Protein AF-A0A8J8DQZ5-F1 (afdb_monomer)

Sequence (161 aa):
MNIKAVLDVRGLKPPEPVVRIVEALKDLKEGEEIEAISDRPFKDILSKLEEAGYRYELKDAGGAYILKIWNEGNAREISGPSDVECAGEIEINGDTNVGMLIDRYPKALEVLIEYGFTPLKDETLRKTLARTITLREAKELSNLSDKKFEKLLEKLKKLKK

Secondary structure (DSSP, 8-state):
-EEEEEEE-TTPPTTHHHHHHHHHHHT--TTEEEEEEESS--HHHHHHHHHTT-EEEEEE-SS-EEEEEE--S-------GGGG---S----STTSBHHHHHHH-TTHHHHHHHTT-GGGGSHHHHHTHHHH-BHHHHHHHTT--HHHHHHHHHHHHHTT-

pLDDT: mean 83.26, std 12.15, range [41.25, 94.5]

Nearest PDB structures (foldseek):
  8k1r-assembly1_B  TM=8.531E-01  e=3.896E-03  Spirochaeta thermophila DSM 6578
  7vkk-assembly2_B  TM=6.393E-01  e=1.403E-01  Drosophila melanogaster
  7wmc-assembly1_A  TM=6.385E-01  e=4.163E-01  Homo sapiens
  5j3s-assembly1_A  TM=5.321E-01  e=9.566E-01  Homo sapiens
  3v97-assembly2_B  TM=3.443E-01  e=3.663E-01  Escherichia coli K-12

Solvent-accessible surface area (backbone atoms only — not comparable to full-atom values): 9191 Å² total; per-residue (Å²): 124,45,82,75,48,76,45,82,34,54,89,54,60,87,60,52,44,55,45,57,50,55,58,58,53,67,75,54,46,65,49,29,28,38,38,38,36,23,69,56,77,67,74,60,53,52,64,54,34,52,76,27,41,34,45,73,50,81,45,82,67,91,76,36,26,39,39,37,39,33,24,83,71,64,50,49,80,78,75,59,62,81,75,62,69,78,66,62,88,72,74,71,50,53,80,32,43,42,26,62,47,32,75,72,35,65,71,44,47,59,56,42,39,77,73,61,47,53,68,59,76,40,68,66,42,35,72,48,57,28,60,75,36,26,46,45,57,51,31,62,78,58,69,52,53,66,76,58,48,53,54,47,44,54,53,54,55,57,67,78,109

Structure (mmCIF, N/CA/C/O backbone):
data_AF-A0A8J8DQZ5-F1
#
_entry.id   AF-A0A8J8DQZ5-F1
#
loop_
_atom_site.group_PDB
_atom_site.id
_atom_site.type_symbol
_atom_site.label_atom_id
_atom_site.label_alt_id
_atom_site.label_comp_id
_atom_site.label_asym_id
_atom_site.label_entity_id
_atom_site.label_seq_id
_atom_site.pdbx_PDB_ins_code
_atom_site.Cartn_x
_atom_site.Cartn_y
_atom_site.Cartn_z
_atom_site.occupancy
_atom_site.B_iso_or_equiv
_atom_site.auth_seq_id
_atom_site.auth_comp_id
_atom_site.auth_asym_id
_atom_site.auth_atom_id
_atom_site.pdbx_PDB_model_num
ATOM 1 N N . MET A 1 1 ? -19.879 0.708 21.932 1.00 60.38 1 MET A N 1
ATOM 2 C CA . MET A 1 1 ? -19.419 1.632 20.879 1.00 60.38 1 MET A CA 1
ATOM 3 C C . MET A 1 1 ? -20.580 1.995 19.976 1.00 60.38 1 MET A C 1
ATOM 5 O O . MET A 1 1 ? -21.519 1.210 19.883 1.00 60.38 1 MET A O 1
ATOM 9 N N . ASN A 1 2 ? -20.536 3.185 19.376 1.00 82.06 2 ASN A N 1
ATOM 10 C CA . ASN A 1 2 ? -21.546 3.671 18.435 1.00 82.06 2 ASN A CA 1
ATOM 11 C C . ASN A 1 2 ? -20.916 3.832 17.043 1.00 82.06 2 ASN A C 1
ATOM 13 O O . ASN A 1 2 ? -19.950 4.586 16.906 1.00 82.06 2 ASN A O 1
ATOM 17 N N . ILE A 1 3 ? -21.451 3.143 16.029 1.00 86.25 3 ILE A N 1
ATOM 18 C CA . ILE A 1 3 ? -20.967 3.271 14.647 1.00 86.25 3 ILE A CA 1
ATOM 19 C C . ILE A 1 3 ? -21.372 4.645 14.126 1.00 86.25 3 ILE A C 1
ATOM 21 O O . ILE A 1 3 ? -22.556 4.940 13.961 1.00 86.25 3 ILE A O 1
ATOM 25 N N . LYS A 1 4 ? -20.379 5.487 13.858 1.00 89.44 4 LYS A N 1
ATOM 26 C CA . LYS A 1 4 ? -20.569 6.834 13.326 1.00 89.44 4 LYS A CA 1
ATOM 27 C C . LYS A 1 4 ? -20.744 6.830 11.815 1.00 89.44 4 LYS A C 1
ATOM 29 O O . LYS A 1 4 ? -21.594 7.547 11.294 1.00 89.44 4 LYS A O 1
ATOM 34 N N . ALA A 1 5 ? -19.911 6.065 11.113 1.00 88.69 5 ALA A N 1
ATOM 35 C CA . ALA A 1 5 ? -19.878 6.055 9.658 1.00 88.69 5 ALA A CA 1
ATOM 36 C C . ALA A 1 5 ? -19.395 4.713 9.105 1.00 88.69 5 ALA A C 1
ATOM 38 O O . ALA A 1 5 ? -18.511 4.072 9.673 1.00 88.69 5 ALA A O 1
ATOM 39 N N . VAL A 1 6 ? -19.947 4.340 7.950 1.00 91.69 6 VAL A N 1
ATOM 40 C CA . VAL A 1 6 ? -19.473 3.224 7.127 1.00 91.69 6 VAL A CA 1
ATOM 41 C C . VAL A 1 6 ? -18.980 3.800 5.802 1.00 91.69 6 VAL A C 1
ATOM 43 O O . VAL A 1 6 ? -19.735 4.457 5.085 1.00 91.69 6 VAL A O 1
ATOM 46 N N . LEU A 1 7 ? -17.704 3.589 5.495 1.00 90.06 7 LEU A N 1
ATOM 47 C CA . LEU A 1 7 ? -17.017 4.083 4.311 1.00 90.06 7 LEU A CA 1
ATOM 48 C C . LEU A 1 7 ? -16.790 2.936 3.330 1.00 90.06 7 LEU A C 1
ATOM 50 O O . LEU A 1 7 ? -15.984 2.041 3.576 1.00 90.06 7 LEU A O 1
ATOM 54 N N . ASP A 1 8 ? -17.461 2.985 2.185 1.00 90.31 8 ASP A N 1
ATOM 55 C CA . ASP A 1 8 ? -17.141 2.102 1.068 1.00 90.31 8 ASP A CA 1
ATOM 56 C C . ASP A 1 8 ? -16.052 2.751 0.209 1.00 90.31 8 ASP A C 1
ATOM 58 O O . ASP A 1 8 ? -16.280 3.777 -0.433 1.00 90.31 8 ASP A O 1
ATOM 62 N N . VAL A 1 9 ? -14.851 2.175 0.238 1.00 85.94 9 VAL A N 1
ATOM 63 C CA . VAL A 1 9 ? -13.686 2.646 -0.523 1.00 85.94 9 VAL A CA 1
ATOM 64 C C . VAL A 1 9 ? -13.245 1.637 -1.584 1.00 85.94 9 VAL A C 1
ATOM 66 O O . VAL A 1 9 ? -12.144 1.741 -2.128 1.00 85.94 9 VAL A O 1
ATOM 69 N N . ARG A 1 10 ? -14.101 0.657 -1.900 1.00 85.31 10 ARG A N 1
ATOM 70 C CA . ARG A 1 10 ? -13.824 -0.351 -2.926 1.00 85.31 10 ARG A CA 1
ATOM 71 C C . ARG A 1 10 ? -13.678 0.293 -4.300 1.00 85.31 10 ARG A C 1
ATOM 73 O O . ARG A 1 10 ? -14.466 1.153 -4.687 1.00 85.31 10 ARG A O 1
ATOM 80 N N . GLY A 1 11 ? -12.681 -0.155 -5.060 1.00 78.62 11 GLY A N 1
ATOM 81 C CA . GLY A 1 11 ? -12.447 0.307 -6.432 1.00 78.62 11 GLY A CA 1
ATOM 82 C C . GLY A 1 11 ? -11.856 1.717 -6.543 1.00 78.62 11 GLY A C 1
ATOM 83 O O . GLY A 1 11 ? -11.527 2.146 -7.652 1.00 78.62 11 GLY A O 1
ATOM 84 N N . LEU A 1 12 ? -11.666 2.420 -5.423 1.00 76.62 12 LEU A N 1
ATOM 85 C CA . LEU A 1 12 ? -10.947 3.687 -5.395 1.00 76.62 12 LEU A CA 1
ATOM 86 C C . LEU A 1 12 ? -9.441 3.435 -5.525 1.00 76.62 12 LEU A C 1
ATOM 88 O O . LEU A 1 12 ? -8.882 2.493 -4.956 1.00 76.62 12 LEU A O 1
ATOM 92 N N . LYS A 1 13 ? -8.761 4.293 -6.287 1.00 69.38 13 LYS A N 1
ATOM 93 C CA . LYS A 1 13 ? -7.304 4.225 -6.431 1.00 69.38 13 LYS A CA 1
ATOM 94 C C . LYS A 1 13 ? -6.637 5.017 -5.303 1.00 69.38 13 LYS A C 1
ATOM 96 O O . LYS A 1 13 ? -7.136 6.081 -4.944 1.00 69.38 13 LYS A O 1
ATOM 101 N N . PRO A 1 14 ? -5.501 4.551 -4.757 1.00 67.38 14 PRO A N 1
ATOM 102 C CA . PRO A 1 14 ? -4.703 5.363 -3.844 1.00 67.38 14 PRO A CA 1
ATOM 103 C C . PRO A 1 14 ? -4.400 6.751 -4.443 1.00 67.38 14 PRO A C 1
ATOM 105 O O . PRO A 1 14 ? -4.137 6.821 -5.647 1.00 67.38 14 PRO A O 1
ATOM 108 N N . PRO A 1 15 ? -4.425 7.837 -3.643 1.00 70.38 15 PRO A N 1
ATOM 109 C CA . PRO A 1 15 ? -4.603 7.879 -2.184 1.00 70.38 15 PRO A CA 1
ATOM 110 C C . PRO A 1 15 ? -6.065 8.001 -1.700 1.00 70.38 15 PRO A C 1
ATOM 112 O O . PRO A 1 15 ? -6.292 8.068 -0.492 1.00 70.38 15 PRO A O 1
ATOM 115 N N . GLU A 1 16 ? -7.067 8.011 -2.590 1.00 74.69 16 GLU A N 1
ATOM 116 C CA . GLU A 1 16 ? -8.469 8.301 -2.226 1.00 74.69 16 GLU A CA 1
ATOM 117 C C . GLU A 1 16 ? -9.043 7.471 -1.062 1.00 74.69 16 GLU A C 1
ATOM 119 O O . GLU A 1 16 ? -9.638 8.086 -0.170 1.00 74.69 16 GLU A O 1
ATOM 124 N N . PRO A 1 17 ? -8.875 6.128 -1.001 1.00 81.31 17 PRO A N 1
ATOM 125 C CA . PRO A 1 17 ? -9.376 5.327 0.116 1.00 81.31 17 PRO A CA 1
ATOM 126 C C . PRO A 1 17 ? -8.920 5.867 1.465 1.00 81.31 17 PRO A C 1
ATOM 128 O O . PRO A 1 17 ? -9.688 5.943 2.419 1.00 81.31 17 PRO A O 1
ATOM 131 N N . VAL A 1 18 ? -7.654 6.267 1.531 1.00 80.00 18 VAL A N 1
ATOM 132 C CA . VAL A 1 18 ? -7.050 6.687 2.779 1.00 80.00 18 VAL A CA 1
ATOM 133 C C . VAL A 1 18 ? -7.475 8.097 3.150 1.00 80.00 18 VAL A C 1
ATOM 135 O O . VAL A 1 18 ? -7.817 8.336 4.305 1.00 80.00 18 VAL A O 1
ATOM 138 N N . VAL A 1 19 ? -7.528 9.009 2.175 1.00 81.38 19 VAL A N 1
ATOM 139 C CA . VAL A 1 19 ? -8.045 10.369 2.388 1.00 81.38 19 VAL A CA 1
ATOM 140 C C . VAL A 1 19 ? -9.430 10.298 3.032 1.00 81.38 19 VAL A C 1
ATOM 142 O O . VAL A 1 19 ? -9.666 10.937 4.051 1.00 81.38 19 VAL A O 1
ATOM 145 N N . ARG A 1 20 ? -10.325 9.455 2.500 1.00 85.69 20 ARG A N 1
ATOM 146 C CA . ARG A 1 20 ? -11.685 9.274 3.037 1.00 85.69 20 ARG A CA 1
ATOM 147 C C . ARG A 1 20 ? -11.691 8.788 4.485 1.00 85.69 20 ARG A C 1
ATOM 149 O O . ARG A 1 20 ? -12.488 9.277 5.280 1.00 85.69 20 ARG A O 1
ATOM 156 N N . ILE A 1 21 ? -10.816 7.841 4.817 1.00 87.25 21 ILE A N 1
ATOM 157 C CA . ILE A 1 21 ? -10.714 7.293 6.173 1.00 87.25 21 ILE A CA 1
ATOM 158 C C . ILE A 1 21 ? -10.186 8.352 7.138 1.00 87.25 21 ILE A C 1
ATOM 160 O O . ILE A 1 21 ? -10.806 8.583 8.168 1.00 87.25 21 ILE A O 1
ATOM 164 N N . VAL A 1 22 ? -9.085 9.028 6.800 1.00 85.19 22 VAL A N 1
ATOM 165 C CA . VAL A 1 22 ? -8.484 10.067 7.652 1.00 85.19 22 VAL A CA 1
ATOM 166 C C . VAL A 1 22 ? -9.464 11.207 7.906 1.00 85.19 22 VAL A C 1
ATOM 168 O O . VAL A 1 22 ? -9.613 11.625 9.050 1.00 85.19 22 VAL A O 1
ATOM 171 N N . GLU A 1 23 ? -10.179 11.668 6.878 1.00 84.94 23 GLU A N 1
ATOM 172 C CA . GLU A 1 23 ? -11.209 12.700 7.034 1.00 84.94 23 GLU A CA 1
ATOM 173 C C . GLU A 1 23 ? -12.311 12.259 8.007 1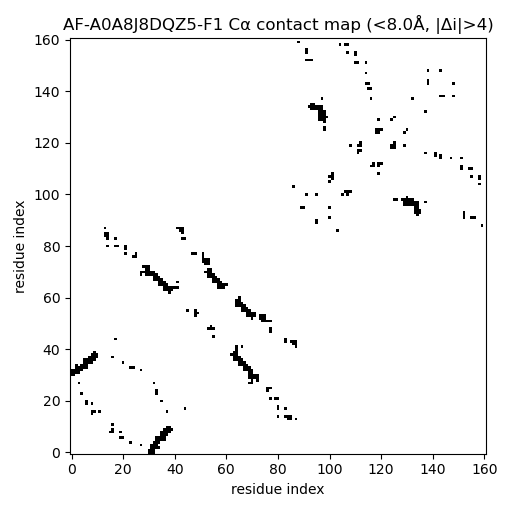.00 84.94 23 GLU A C 1
ATOM 175 O O . GLU A 1 23 ? -12.685 13.021 8.890 1.00 84.94 23 GLU A O 1
ATOM 180 N N . ALA A 1 24 ? -12.780 11.010 7.926 1.00 88.69 24 ALA A N 1
ATOM 181 C CA . ALA A 1 24 ? -13.784 10.504 8.863 1.00 88.69 24 ALA A CA 1
ATOM 182 C C . ALA A 1 24 ? -13.254 10.340 10.299 1.00 88.69 24 ALA A C 1
ATOM 184 O O . ALA A 1 24 ? -14.019 10.467 11.257 1.00 88.69 24 ALA A O 1
ATOM 185 N N . LEU A 1 25 ? -11.956 10.061 10.460 1.00 87.12 25 LEU A N 1
ATOM 186 C CA . LEU A 1 25 ? -11.310 9.939 11.768 1.00 87.12 25 LEU A CA 1
ATOM 187 C C . LEU A 1 25 ? -11.135 11.284 12.479 1.00 87.12 25 LEU A C 1
ATOM 189 O O . LEU A 1 25 ? -11.145 11.299 13.711 1.00 87.12 25 LEU A O 1
ATOM 193 N N . LYS A 1 26 ? -11.014 12.398 11.741 1.00 83.94 26 LYS A N 1
ATOM 194 C CA . LYS A 1 26 ? -10.903 13.753 12.317 1.00 83.94 26 LYS A CA 1
ATOM 195 C C . LYS A 1 26 ? -12.103 14.119 13.176 1.00 83.94 26 LYS A C 1
ATOM 197 O O . LYS A 1 26 ? -11.954 14.702 14.244 1.00 83.94 26 LYS A O 1
ATOM 202 N N . ASP A 1 27 ? -13.294 13.741 12.728 1.00 81.50 27 ASP A N 1
ATOM 203 C CA . ASP A 1 27 ? -14.522 14.016 13.462 1.00 81.50 27 ASP A CA 1
ATOM 204 C C . ASP A 1 27 ? -14.803 12.985 14.566 1.00 81.50 27 ASP A C 1
ATOM 206 O O . ASP A 1 27 ? -15.759 13.162 15.322 1.00 81.50 27 ASP A O 1
ATOM 210 N N . LEU A 1 28 ? -14.043 11.887 14.666 1.00 87.56 28 LEU A N 1
ATOM 211 C CA . LEU A 1 28 ? -14.373 10.738 15.516 1.00 87.56 28 LEU A CA 1
ATOM 212 C C . LEU A 1 28 ? -14.137 11.015 17.012 1.00 87.56 28 LEU A C 1
ATOM 214 O O . LEU A 1 28 ? -13.001 11.151 17.473 1.00 87.56 28 LEU A O 1
ATOM 218 N N . LYS A 1 29 ? -15.219 11.045 17.796 1.00 85.69 29 LYS A N 1
ATOM 219 C CA . LYS A 1 29 ? -15.179 11.256 19.250 1.00 85.69 29 LYS A CA 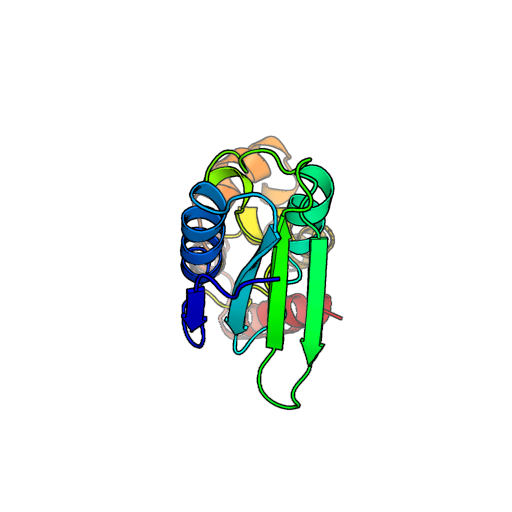1
ATOM 220 C C . LYS A 1 29 ? -14.860 9.962 20.000 1.00 85.69 29 LYS A C 1
ATOM 222 O O . LYS A 1 29 ? -14.934 8.863 19.456 1.00 85.69 29 LYS A O 1
ATOM 227 N N . GLU A 1 30 ? -14.527 10.100 21.279 1.00 88.56 30 GLU A N 1
ATOM 228 C CA . GLU A 1 30 ? -14.336 8.968 22.190 1.00 88.56 30 GLU A CA 1
ATOM 229 C C . GLU A 1 30 ? -15.574 8.054 22.220 1.00 88.56 30 GLU A C 1
ATOM 231 O O . GLU A 1 30 ? -16.709 8.518 22.346 1.00 88.56 30 GLU A O 1
ATOM 236 N N . GLY A 1 31 ? -15.352 6.745 22.083 1.00 85.25 31 GLY A N 1
ATOM 237 C CA . GLY A 1 31 ? -16.403 5.724 22.068 1.00 85.25 31 GLY A CA 1
ATOM 238 C C . GLY A 1 31 ? -17.153 5.578 20.737 1.00 85.25 31 GLY A C 1
ATOM 239 O O . GLY A 1 31 ? -18.005 4.685 20.618 1.00 85.25 31 GLY A O 1
ATOM 240 N N . GLU A 1 32 ? -16.837 6.414 19.742 1.00 89.81 32 GLU A N 1
ATOM 241 C CA . GLU A 1 32 ? -17.317 6.280 18.368 1.00 89.81 32 GLU A CA 1
ATOM 242 C C . GLU A 1 32 ? -16.380 5.387 17.540 1.00 89.81 32 GLU A C 1
ATOM 244 O O . GLU A 1 32 ? -15.168 5.322 17.770 1.00 89.81 32 GLU A O 1
ATOM 249 N N . GLU A 1 33 ? -16.958 4.709 16.551 1.00 92.44 33 GLU A N 1
ATOM 250 C CA . GLU A 1 33 ? -16.226 3.862 15.610 1.00 92.44 33 GLU A CA 1
ATOM 251 C C . GLU A 1 33 ? -16.630 4.128 14.155 1.00 92.44 33 GLU A C 1
ATOM 253 O O . GLU A 1 33 ? -17.750 4.564 13.876 1.00 92.44 33 GLU A O 1
ATOM 258 N N . ILE A 1 34 ? -15.717 3.864 13.222 1.00 93.25 34 ILE A N 1
ATOM 259 C CA . ILE A 1 34 ? -15.979 3.847 11.781 1.00 93.25 34 ILE A CA 1
ATOM 260 C C . ILE A 1 34 ? -15.637 2.482 11.198 1.00 93.25 34 ILE A C 1
ATOM 262 O O . ILE A 1 34 ? -14.736 1.795 11.678 1.00 93.25 34 ILE A O 1
ATOM 266 N N . GLU A 1 35 ? -16.325 2.111 10.126 1.00 93.06 35 GLU A N 1
ATOM 267 C CA . GLU A 1 35 ? -16.037 0.893 9.370 1.00 93.06 35 GLU A CA 1
ATOM 268 C C . GLU A 1 35 ? -15.662 1.255 7.935 1.00 93.06 35 GLU A C 1
ATOM 270 O O . GLU A 1 35 ? -16.435 1.904 7.240 1.00 93.06 35 GLU A O 1
ATOM 275 N N . ALA A 1 36 ? -14.491 0.835 7.469 1.00 90.44 36 ALA A N 1
ATOM 276 C CA . ALA A 1 36 ? -14.050 1.011 6.093 1.00 90.44 36 ALA A CA 1
ATOM 277 C C . ALA A 1 36 ? -14.057 -0.331 5.352 1.00 90.44 36 ALA A C 1
ATOM 279 O O . ALA A 1 36 ? -13.521 -1.323 5.844 1.00 90.44 36 ALA A O 1
ATOM 280 N N . ILE A 1 37 ? -14.639 -0.360 4.155 1.00 91.00 37 ILE A N 1
ATOM 281 C CA . ILE A 1 37 ? -14.746 -1.550 3.305 1.00 91.00 37 ILE A CA 1
ATOM 282 C C . ILE A 1 37 ? -13.890 -1.338 2.058 1.00 91.00 37 ILE A C 1
ATOM 284 O O . ILE A 1 37 ? -14.090 -0.371 1.329 1.00 91.00 37 ILE A O 1
ATOM 288 N N . SER A 1 38 ? -12.957 -2.250 1.791 1.00 84.50 38 SER A N 1
ATOM 289 C CA . SER A 1 38 ? -12.017 -2.166 0.667 1.00 84.50 38 SER A CA 1
ATOM 290 C C . SER A 1 38 ? -11.911 -3.492 -0.081 1.00 84.50 38 SER A C 1
ATOM 292 O O . SER A 1 38 ? -12.081 -4.564 0.492 1.00 84.50 38 SER A O 1
ATOM 294 N N . ASP A 1 39 ? -11.608 -3.431 -1.376 1.00 83.69 39 ASP A N 1
ATOM 295 C CA . ASP A 1 39 ? -11.257 -4.581 -2.217 1.00 83.69 39 ASP A CA 1
ATOM 296 C C . ASP A 1 39 ? -9.797 -5.019 -2.000 1.00 83.69 39 ASP A C 1
ATOM 298 O O . ASP A 1 39 ? -9.369 -6.063 -2.489 1.00 83.69 39 ASP A O 1
ATOM 302 N N . ARG A 1 40 ? -9.027 -4.228 -1.241 1.00 79.94 40 ARG A N 1
ATOM 303 C CA . ARG A 1 40 ? -7.604 -4.432 -0.945 1.00 79.94 40 ARG A CA 1
ATOM 304 C C . ARG A 1 40 ? -7.312 -4.309 0.553 1.00 79.94 40 ARG A C 1
ATOM 306 O O . ARG A 1 40 ? -7.999 -3.558 1.248 1.00 79.94 40 ARG A O 1
ATOM 313 N N . PRO A 1 41 ? -6.274 -4.986 1.065 1.00 71.25 41 PRO A N 1
ATOM 314 C CA . PRO A 1 41 ? -5.939 -4.934 2.482 1.00 71.25 41 PRO A CA 1
ATOM 315 C C . PRO A 1 41 ? -5.377 -3.559 2.878 1.00 71.25 41 PRO A C 1
ATOM 317 O O . PRO A 1 41 ? -4.496 -3.026 2.207 1.00 71.25 41 PRO A O 1
ATOM 320 N N . PHE A 1 42 ? -5.838 -3.015 4.007 1.00 75.62 42 PHE A N 1
ATOM 321 C CA . PHE A 1 42 ? -5.507 -1.674 4.522 1.00 75.62 42 PHE A CA 1
ATOM 322 C C . PHE A 1 42 ? -4.091 -1.527 5.112 1.00 75.62 42 PHE A C 1
ATOM 324 O O . PHE A 1 42 ? -3.895 -0.751 6.042 1.00 75.62 42 PHE A O 1
ATOM 331 N N . LYS A 1 43 ? -3.097 -2.261 4.596 1.00 71.88 43 LYS A N 1
ATOM 332 C CA . LYS A 1 43 ? -1.745 -2.384 5.183 1.00 71.88 43 LYS A CA 1
ATOM 333 C C . LYS A 1 43 ? -1.065 -1.037 5.474 1.00 71.88 43 LYS A C 1
ATOM 335 O O . LYS A 1 43 ? -0.245 -0.961 6.379 1.00 71.88 43 LYS A O 1
ATOM 340 N N . ASP A 1 44 ? -1.430 0.003 4.735 1.00 68.12 44 ASP A N 1
ATOM 341 C CA . ASP A 1 44 ? -0.735 1.294 4.704 1.00 68.12 44 ASP A CA 1
ATOM 342 C C . ASP A 1 44 ? -1.101 2.205 5.867 1.00 68.12 44 ASP A C 1
ATOM 344 O O . ASP A 1 44 ? -0.278 2.985 6.338 1.00 68.12 44 ASP A O 1
ATOM 348 N N . ILE A 1 45 ? -2.353 2.120 6.317 1.00 76.06 45 ILE A N 1
ATOM 349 C CA . ILE A 1 45 ? -2.878 3.008 7.350 1.00 76.06 45 ILE A CA 1
ATOM 350 C C . ILE A 1 45 ? -2.745 2.390 8.744 1.00 76.06 45 ILE A C 1
ATOM 352 O O . ILE A 1 45 ? -2.727 3.132 9.718 1.00 76.06 45 ILE A O 1
ATOM 356 N N . LEU A 1 46 ? -2.590 1.062 8.856 1.00 81.44 46 LEU A N 1
ATOM 357 C CA . LEU A 1 46 ? -2.566 0.360 10.147 1.00 81.44 46 LEU A CA 1
ATOM 358 C C . LEU A 1 46 ? -1.521 0.939 11.104 1.00 81.44 46 LEU A C 1
ATOM 360 O O . LEU A 1 46 ? -1.874 1.343 12.206 1.00 81.44 46 LEU A O 1
ATOM 364 N N . SER A 1 47 ? -0.267 1.073 10.661 1.00 77.56 47 SER A N 1
ATOM 365 C CA . SER A 1 47 ? 0.808 1.617 11.502 1.00 77.56 47 SER A CA 1
ATOM 366 C C . SER A 1 47 ? 0.506 3.036 11.980 1.00 77.56 47 SER A C 1
ATOM 368 O O . SER A 1 47 ? 0.727 3.349 13.143 1.00 77.56 47 SER A O 1
ATOM 370 N N . LYS A 1 48 ? -0.089 3.870 11.123 1.00 77.81 48 LYS A N 1
ATOM 371 C CA . LYS A 1 48 ? -0.480 5.235 11.492 1.00 77.81 48 LYS A CA 1
ATOM 372 C C . LYS A 1 48 ? -1.621 5.271 12.486 1.00 77.81 48 LYS A C 1
ATOM 374 O O . LYS A 1 48 ? -1.628 6.148 13.338 1.00 77.81 48 LYS A O 1
ATOM 379 N N . LEU A 1 49 ? -2.584 4.357 12.372 1.00 85.12 49 LEU A N 1
ATOM 380 C CA . LEU A 1 49 ? -3.654 4.233 13.358 1.00 85.12 49 LEU A CA 1
ATOM 381 C C . LEU A 1 49 ? -3.058 3.930 14.734 1.00 85.12 49 LEU A C 1
ATOM 383 O O . LEU A 1 49 ? -3.442 4.582 15.698 1.00 85.12 49 LEU A O 1
ATOM 387 N N . GLU A 1 50 ? -2.070 3.032 14.812 1.00 82.00 50 GLU A N 1
ATOM 388 C CA . GLU A 1 50 ? -1.365 2.736 16.068 1.00 82.00 50 GLU A CA 1
ATOM 389 C C . GLU A 1 50 ? -0.576 3.940 16.584 1.00 82.00 50 GLU A C 1
ATOM 391 O O . GLU A 1 50 ? -0.712 4.299 17.752 1.00 82.00 50 GLU A O 1
ATOM 396 N N . GLU A 1 51 ? 0.208 4.597 15.722 1.00 81.19 51 GLU A N 1
ATOM 397 C CA . GLU A 1 51 ? 0.988 5.790 16.082 1.00 81.19 51 GLU A CA 1
ATOM 398 C C . GLU A 1 51 ? 0.100 6.948 16.552 1.00 81.19 51 GLU A C 1
ATOM 400 O O . GLU A 1 51 ? 0.438 7.663 17.497 1.00 81.19 51 GLU A O 1
ATOM 405 N N . ALA A 1 52 ? -1.056 7.115 15.914 1.00 83.75 52 ALA A N 1
ATOM 406 C CA . ALA A 1 52 ? -2.050 8.108 16.282 1.00 83.75 52 ALA A CA 1
ATOM 407 C C . ALA A 1 52 ? -2.902 7.682 17.487 1.00 83.75 52 ALA A C 1
ATOM 409 O O . ALA A 1 52 ? -3.674 8.497 17.979 1.00 83.75 52 ALA A O 1
ATOM 410 N N . GLY A 1 53 ? -2.766 6.455 17.999 1.00 86.75 53 GLY A N 1
ATOM 411 C CA . GLY A 1 53 ? -3.483 5.977 19.184 1.00 86.75 53 GLY A CA 1
ATOM 412 C C . GLY A 1 53 ? -4.924 5.522 18.929 1.00 86.75 53 GLY A C 1
ATOM 413 O O . GLY A 1 53 ? -5.684 5.351 19.884 1.00 86.75 53 GLY A O 1
ATOM 414 N N . TYR A 1 54 ? -5.312 5.310 17.670 1.00 90.38 54 TYR A N 1
ATOM 415 C CA . TYR A 1 54 ? -6.568 4.648 17.323 1.00 90.38 54 TYR A CA 1
ATOM 416 C C . TYR A 1 54 ? -6.450 3.136 17.515 1.00 90.38 54 TYR A C 1
ATOM 418 O O . TYR A 1 54 ? -5.403 2.523 17.290 1.00 90.38 54 TYR A O 1
ATOM 426 N N . ARG A 1 55 ? -7.563 2.507 17.886 1.00 91.06 55 ARG A N 1
ATOM 427 C CA . ARG A 1 55 ? -7.697 1.053 17.848 1.00 91.06 55 ARG A CA 1
ATOM 428 C C . ARG A 1 55 ? -8.360 0.631 16.558 1.00 91.06 55 ARG A C 1
ATOM 430 O O . ARG A 1 55 ? -9.195 1.360 16.028 1.00 91.06 55 ARG A O 1
ATOM 437 N N . TYR A 1 56 ? -8.004 -0.550 16.073 1.00 91.12 56 TYR A N 1
ATOM 438 C CA . TYR A 1 56 ? -8.626 -1.097 14.885 1.00 91.12 56 TYR A CA 1
ATOM 439 C C . TYR A 1 56 ? -8.745 -2.617 14.923 1.00 91.12 56 TYR A C 1
ATOM 441 O O . TYR A 1 56 ? -8.007 -3.308 15.623 1.00 91.12 56 TYR A O 1
ATOM 449 N N . GLU A 1 57 ? -9.661 -3.129 14.110 1.00 90.69 57 GLU A N 1
ATOM 450 C CA . GLU A 1 57 ? -9.841 -4.546 13.828 1.00 90.69 57 GLU A CA 1
ATOM 451 C C . GLU A 1 57 ? -9.954 -4.725 12.314 1.00 90.69 57 GLU A C 1
ATOM 453 O O . GLU A 1 57 ? -10.803 -4.112 11.666 1.00 90.69 57 GLU A O 1
ATOM 458 N N . LEU A 1 58 ? -9.090 -5.564 11.740 1.00 88.69 58 LEU A N 1
ATOM 459 C CA . LEU A 1 58 ? -9.135 -5.918 10.326 1.00 88.69 58 LEU A CA 1
ATOM 460 C C . LEU A 1 58 ? -9.727 -7.317 10.167 1.00 88.69 58 LEU A C 1
ATOM 462 O O . LEU A 1 58 ? -9.175 -8.295 10.672 1.00 88.69 58 LEU A O 1
ATOM 466 N N . LYS A 1 59 ? -10.809 -7.417 9.400 1.00 89.38 59 LYS A N 1
ATOM 467 C CA . LYS A 1 59 ? -11.462 -8.678 9.060 1.00 89.38 59 LYS A CA 1
ATOM 468 C C . LYS A 1 59 ? -11.397 -8.928 7.559 1.00 89.38 59 LYS A C 1
ATOM 470 O O . LYS A 1 59 ? -11.823 -8.091 6.764 1.00 89.38 59 LYS A O 1
ATOM 475 N N . ASP A 1 60 ? -10.899 -10.101 7.183 1.00 86.88 60 ASP A N 1
ATOM 476 C CA . ASP A 1 60 ? -10.996 -10.611 5.816 1.00 86.88 60 ASP A CA 1
ATOM 477 C C . ASP A 1 60 ? -12.334 -11.338 5.630 1.00 86.88 60 ASP A C 1
ATOM 479 O O . ASP A 1 60 ? -12.666 -12.258 6.380 1.00 86.88 60 ASP A O 1
ATOM 483 N N . ALA A 1 61 ? -13.122 -10.896 4.651 1.00 84.62 61 ALA A N 1
ATOM 484 C CA . ALA A 1 61 ? -14.427 -11.462 4.320 1.00 84.62 61 ALA A CA 1
ATOM 485 C C . ALA A 1 61 ? -14.411 -12.236 2.988 1.00 84.62 61 ALA A C 1
ATOM 487 O O . ALA A 1 61 ? -15.454 -12.380 2.353 1.00 84.62 61 ALA A O 1
ATOM 488 N N . GLY A 1 62 ? -13.244 -12.726 2.545 1.00 70.62 62 GLY A N 1
ATOM 489 C CA . GLY A 1 62 ? -13.131 -13.606 1.374 1.00 70.62 62 GLY A CA 1
ATOM 490 C C . GLY A 1 62 ? -13.460 -12.923 0.042 1.00 70.62 62 GLY A C 1
ATOM 491 O O . GLY A 1 62 ? -13.975 -13.561 -0.873 1.00 70.62 62 GLY A O 1
ATOM 492 N N . GLY A 1 63 ? -13.203 -11.618 -0.057 1.00 77.19 63 GLY A N 1
ATOM 493 C CA . GLY A 1 63 ? -13.515 -10.798 -1.237 1.00 77.19 63 GLY A CA 1
ATOM 494 C C . GLY A 1 63 ? -13.605 -9.299 -0.946 1.00 77.19 63 GLY A C 1
ATOM 495 O O . GLY A 1 63 ? -13.573 -8.484 -1.864 1.00 77.19 63 GLY A O 1
ATOM 496 N N . ALA A 1 64 ? -13.685 -8.933 0.331 1.00 84.75 64 ALA A N 1
ATOM 497 C CA . ALA A 1 64 ? -13.510 -7.574 0.813 1.00 84.75 64 ALA A CA 1
ATOM 498 C C . ALA A 1 64 ? -12.806 -7.598 2.173 1.00 84.75 64 ALA A C 1
ATOM 500 O O . ALA A 1 64 ? -12.955 -8.543 2.951 1.00 84.75 64 ALA A O 1
ATOM 501 N N . TYR A 1 65 ? -12.075 -6.531 2.456 1.00 87.69 65 TYR A N 1
ATOM 502 C CA . TYR A 1 65 ? -11.467 -6.251 3.743 1.00 87.69 65 TYR A CA 1
ATOM 503 C C . TYR A 1 65 ? -12.330 -5.236 4.475 1.00 87.69 65 TYR A C 1
ATOM 505 O O . TYR A 1 65 ? -12.689 -4.203 3.909 1.00 87.69 65 TYR A O 1
ATOM 513 N N . ILE A 1 66 ? -12.652 -5.532 5.729 1.00 91.25 66 ILE A N 1
ATOM 514 C CA . ILE A 1 66 ? -13.407 -4.643 6.608 1.00 91.25 66 ILE A CA 1
ATOM 515 C C . ILE A 1 66 ? -12.458 -4.192 7.711 1.00 91.25 66 ILE A C 1
ATOM 517 O O . ILE A 1 66 ? -11.977 -5.018 8.484 1.00 91.25 66 ILE A O 1
ATOM 521 N N . LEU A 1 67 ? -12.176 -2.896 7.765 1.00 90.94 67 LEU A N 1
ATOM 522 C CA . LEU A 1 67 ? -11.373 -2.270 8.805 1.00 90.94 67 LEU A CA 1
ATOM 523 C C . LEU A 1 67 ? -12.291 -1.470 9.722 1.00 90.94 67 LEU A C 1
ATOM 525 O O . LEU A 1 67 ? -12.836 -0.447 9.316 1.00 90.94 67 LEU A O 1
ATOM 529 N N . LYS A 1 68 ? -12.449 -1.931 10.957 1.00 93.12 68 LYS A N 1
ATOM 530 C CA . LYS A 1 68 ? -13.120 -1.176 12.016 1.00 93.12 68 LYS A CA 1
ATOM 531 C C . LYS A 1 68 ? -12.087 -0.344 12.747 1.00 93.12 68 LYS A C 1
ATOM 533 O O . LYS A 1 68 ? -11.027 -0.873 13.059 1.00 93.12 68 LYS A O 1
ATOM 538 N N . ILE A 1 69 ? -12.378 0.920 13.022 1.00 92.62 69 ILE A N 1
ATOM 539 C CA . ILE A 1 69 ? -11.472 1.836 13.720 1.00 92.62 69 ILE A CA 1
ATOM 540 C C . ILE A 1 69 ? -12.270 2.569 14.789 1.00 92.62 69 ILE A C 1
ATOM 542 O O . ILE A 1 69 ? -13.329 3.110 14.484 1.00 92.62 69 ILE A O 1
ATOM 546 N N . TRP A 1 70 ? -11.774 2.619 16.021 1.00 92.62 70 TRP A N 1
ATOM 547 C CA . TRP A 1 70 ? -12.439 3.314 17.122 1.00 92.62 70 TRP A CA 1
ATOM 548 C C . TRP A 1 70 ? -11.464 4.127 17.968 1.00 92.62 70 TRP A C 1
ATOM 550 O O . TRP A 1 70 ? -10.269 3.830 18.056 1.00 92.62 70 TRP A O 1
ATOM 560 N N . ASN A 1 71 ? -11.996 5.180 18.588 1.00 90.44 71 ASN A N 1
ATOM 561 C CA . ASN A 1 71 ? -11.247 6.063 19.474 1.00 90.44 71 ASN A CA 1
ATOM 562 C C . ASN A 1 71 ? -11.571 5.747 20.944 1.00 90.44 71 ASN A C 1
ATOM 564 O O . ASN A 1 71 ? -12.709 5.905 21.381 1.00 90.44 71 ASN A O 1
ATOM 568 N N . GLU A 1 72 ? -10.563 5.339 21.719 1.00 86.94 72 GLU A N 1
ATOM 569 C CA . GLU A 1 72 ? -10.675 5.081 23.168 1.00 86.94 72 GLU A CA 1
ATOM 570 C C . GLU A 1 72 ? -10.301 6.301 24.038 1.00 86.94 72 GLU A C 1
ATOM 572 O O . GLU A 1 72 ? -9.964 6.143 25.207 1.00 86.94 72 GLU A O 1
ATOM 577 N N . GLY A 1 73 ? -10.288 7.511 23.471 1.00 81.62 73 GLY A N 1
ATOM 578 C CA . GLY A 1 73 ? -10.021 8.758 24.206 1.00 81.62 73 GLY A CA 1
ATOM 579 C C . GLY A 1 73 ? -8.571 9.238 24.164 1.00 81.62 73 GLY A C 1
ATOM 580 O O . GLY A 1 73 ? -8.254 10.308 24.673 1.00 81.62 73 GLY A O 1
ATOM 581 N N . ASN A 1 74 ? -7.680 8.473 23.526 1.00 79.88 74 ASN A N 1
ATOM 582 C CA . ASN A 1 74 ? -6.254 8.802 23.397 1.00 79.88 74 ASN A CA 1
ATOM 583 C C . ASN A 1 74 ? -5.820 9.078 21.950 1.00 79.88 74 ASN A C 1
ATOM 585 O O . ASN A 1 74 ? -4.638 9.340 21.714 1.00 79.88 74 ASN A O 1
ATOM 589 N N . ALA A 1 75 ? -6.745 9.007 20.988 1.00 80.00 75 ALA A N 1
ATOM 590 C CA . ALA A 1 75 ? -6.398 9.187 19.591 1.00 80.00 75 ALA A CA 1
ATOM 591 C C . ALA A 1 75 ? -6.092 10.657 19.266 1.00 80.00 75 ALA A C 1
ATOM 593 O O . ALA A 1 75 ? -6.778 11.575 19.720 1.00 80.00 75 ALA A O 1
ATOM 594 N N . ARG A 1 76 ? -5.049 10.873 18.467 1.00 78.94 76 ARG A N 1
ATOM 595 C CA . ARG A 1 76 ? -4.615 12.176 17.957 1.00 78.94 76 ARG A CA 1
ATOM 596 C C . ARG A 1 76 ? -4.949 12.289 16.477 1.00 78.94 76 ARG A C 1
ATOM 598 O O . ARG A 1 76 ? -5.007 11.287 15.772 1.00 78.94 76 ARG A O 1
ATOM 605 N N . GLU A 1 77 ? -5.130 13.518 16.004 1.00 74.62 77 GLU A N 1
ATOM 606 C CA . GLU A 1 77 ? -5.343 13.779 14.581 1.00 74.62 77 GLU A CA 1
ATOM 607 C C . GLU A 1 77 ? -4.173 13.223 13.753 1.00 74.62 77 GLU A C 1
ATOM 609 O O . GLU A 1 77 ? -3.004 13.491 14.043 1.00 74.62 77 GLU A O 1
ATOM 614 N N . ILE A 1 78 ? -4.491 12.448 12.714 1.00 72.62 78 ILE A N 1
ATOM 615 C CA . ILE A 1 78 ? -3.502 12.008 11.730 1.00 72.62 78 ILE A CA 1
ATOM 616 C C . ILE A 1 78 ? -3.224 13.201 10.813 1.00 72.62 78 ILE A C 1
ATOM 618 O O . ILE A 1 78 ? -4.081 13.598 10.019 1.00 72.62 78 ILE A O 1
ATOM 622 N N . SER A 1 79 ? -2.027 13.777 10.931 1.00 56.34 79 SER A N 1
ATOM 623 C CA . SER A 1 79 ? -1.559 14.886 10.101 1.00 56.34 79 SER A CA 1
ATOM 624 C C . SER A 1 79 ? -1.571 14.504 8.615 1.00 56.34 79 SER A C 1
ATOM 626 O O . SER A 1 79 ? -0.675 13.812 8.159 1.00 56.34 79 SER A O 1
ATOM 628 N N . GLY A 1 80 ? -2.589 14.965 7.879 1.00 50.25 80 GLY A N 1
ATOM 629 C CA . GLY A 1 80 ? -2.643 15.092 6.414 1.00 50.25 80 GLY A CA 1
ATOM 630 C C . GLY A 1 80 ? -2.534 13.813 5.550 1.00 50.25 80 GLY A C 1
ATOM 631 O O . GLY A 1 80 ? -1.900 12.834 5.921 1.00 50.25 80 GLY A O 1
ATOM 632 N N . PRO A 1 81 ? -3.098 13.812 4.325 1.00 47.91 81 PRO A N 1
ATOM 633 C CA . PRO A 1 81 ? -2.933 12.713 3.365 1.00 47.91 81 PRO A CA 1
ATOM 634 C C . PRO A 1 81 ? -1.501 12.581 2.817 1.00 47.91 81 PRO A C 1
ATOM 636 O O . PRO A 1 81 ? -1.156 11.532 2.282 1.00 47.91 81 PRO A O 1
ATOM 639 N N . SER A 1 82 ? -0.672 13.618 2.976 1.00 43.91 82 SER A N 1
ATOM 640 C CA . SER A 1 82 ? 0.726 13.677 2.527 1.00 43.91 82 SER A CA 1
ATOM 641 C C . SER A 1 82 ? 1.618 12.661 3.235 1.00 43.91 82 SER A C 1
ATOM 643 O O . SER A 1 82 ? 2.526 12.102 2.632 1.00 43.91 82 SER A O 1
ATOM 645 N N . ASP A 1 83 ? 1.335 12.376 4.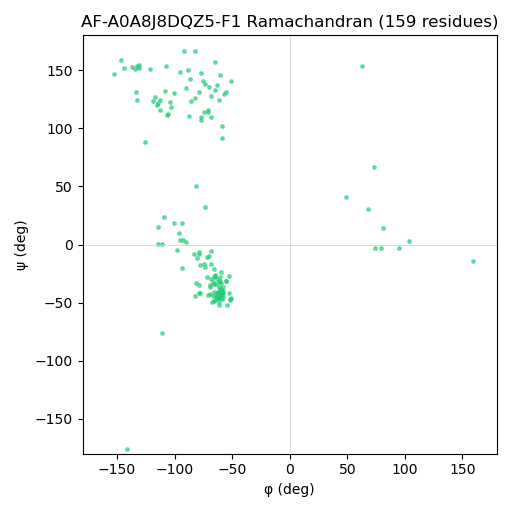506 1.00 43.75 83 ASP A N 1
ATOM 646 C CA . ASP A 1 83 ? 2.039 11.331 5.234 1.00 43.75 83 ASP A CA 1
ATOM 647 C C . ASP A 1 83 ? 1.483 9.943 4.898 1.00 43.75 83 ASP A C 1
ATOM 649 O O . ASP A 1 83 ? 2.101 8.946 5.264 1.00 43.75 83 ASP A O 1
ATOM 653 N N . VAL A 1 84 ? 0.330 9.856 4.222 1.00 46.84 84 VAL A N 1
ATOM 654 C CA . V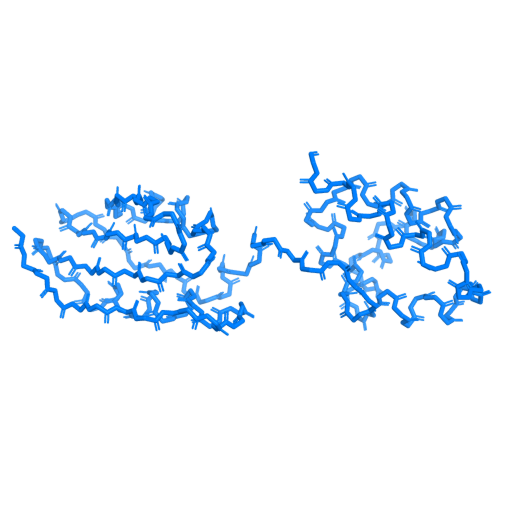AL A 1 84 ? -0.356 8.598 3.893 1.00 46.84 84 VAL A CA 1
ATOM 655 C C . VAL A 1 84 ? -0.146 8.127 2.458 1.00 46.84 84 VAL A C 1
ATOM 657 O O . VAL A 1 84 ? -0.853 7.248 1.959 1.00 46.84 84 VAL A O 1
ATOM 660 N N . GLU A 1 85 ? 0.888 8.650 1.807 1.00 45.97 85 GLU A N 1
ATOM 661 C CA . GLU A 1 85 ? 1.314 8.152 0.512 1.00 45.97 85 GLU A CA 1
ATOM 662 C C . GLU A 1 85 ? 1.976 6.763 0.612 1.00 45.97 85 GLU A C 1
ATOM 664 O O . GLU A 1 85 ? 3.072 6.574 1.134 1.00 45.97 85 GLU A O 1
ATOM 669 N N . CYS A 1 86 ? 1.286 5.809 -0.019 1.00 41.25 86 CYS A N 1
ATOM 670 C CA . CYS A 1 86 ? 1.852 4.756 -0.863 1.00 41.25 86 CYS A CA 1
ATOM 671 C C . CYS A 1 86 ? 2.610 3.606 -0.180 1.00 41.25 86 CYS A C 1
ATOM 673 O O . CYS A 1 86 ? 3.781 3.358 -0.470 1.00 41.25 86 CYS A O 1
ATOM 675 N N . ALA A 1 87 ? 1.903 2.779 0.593 1.00 41.25 87 ALA A N 1
ATOM 676 C CA . ALA A 1 87 ? 2.352 1.407 0.853 1.00 41.25 87 ALA A CA 1
ATOM 677 C C . ALA A 1 87 ? 1.478 0.318 0.191 1.00 41.25 87 ALA A C 1
ATOM 679 O O . ALA A 1 87 ? 1.801 -0.870 0.304 1.00 41.25 87 ALA A O 1
ATOM 680 N N . GLY A 1 88 ? 0.427 0.686 -0.548 1.00 48.69 88 GLY A N 1
ATOM 681 C CA . GLY A 1 88 ? -0.432 -0.287 -1.211 1.00 48.69 88 GLY A CA 1
ATOM 682 C C . GLY A 1 88 ? 0.354 -1.042 -2.273 1.00 48.69 88 GLY A C 1
ATOM 683 O O . GLY A 1 88 ? 1.381 -0.565 -2.759 1.00 48.69 88 GLY A O 1
ATOM 684 N N . GLU A 1 89 ? -0.097 -2.239 -2.646 1.00 55.19 89 GLU A N 1
ATOM 685 C CA . GLU A 1 89 ? 0.488 -2.985 -3.761 1.00 55.19 89 GLU A CA 1
ATOM 686 C C . GLU A 1 89 ? 0.383 -2.153 -5.045 1.00 55.19 89 GLU A C 1
ATOM 688 O O . GLU A 1 89 ? -0.618 -2.209 -5.762 1.00 55.19 89 GLU A O 1
ATOM 693 N N . ILE A 1 90 ? 1.420 -1.367 -5.341 1.00 65.19 90 ILE A N 1
ATOM 694 C CA . ILE A 1 90 ? 1.494 -0.605 -6.581 1.00 65.19 90 ILE A C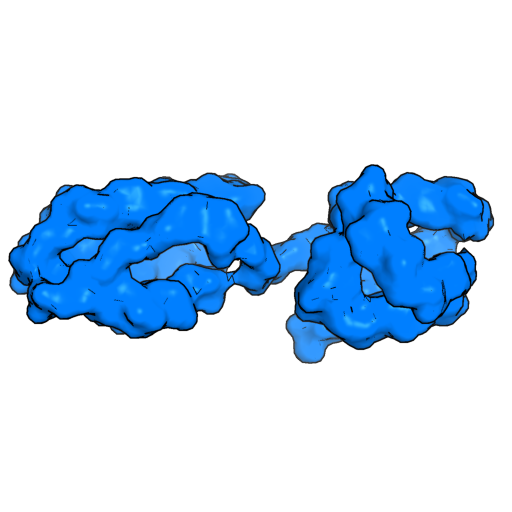A 1
ATOM 695 C C . ILE A 1 90 ? 1.473 -1.614 -7.721 1.00 65.19 90 ILE A C 1
ATOM 697 O O . ILE A 1 90 ? 2.240 -2.582 -7.744 1.00 65.19 90 ILE A O 1
ATOM 701 N N . GLU A 1 91 ? 0.539 -1.471 -8.651 1.00 76.88 91 GLU A N 1
ATOM 702 C CA . GLU A 1 91 ? 0.576 -2.267 -9.866 1.00 76.88 91 GLU A CA 1
ATOM 703 C C . GLU A 1 91 ? 1.786 -1.811 -10.680 1.00 76.88 91 GLU A C 1
ATOM 705 O O . GLU A 1 91 ? 1.803 -0.699 -11.192 1.00 76.88 91 GLU A O 1
ATOM 710 N N . ILE A 1 92 ? 2.816 -2.656 -10.765 1.00 87.31 92 ILE A N 1
ATOM 711 C CA . ILE A 1 92 ? 4.026 -2.319 -11.514 1.00 87.31 92 ILE A CA 1
ATOM 712 C C . ILE A 1 92 ? 3.720 -2.494 -13.003 1.00 87.31 92 ILE A C 1
ATOM 714 O O . ILE A 1 92 ? 3.589 -3.619 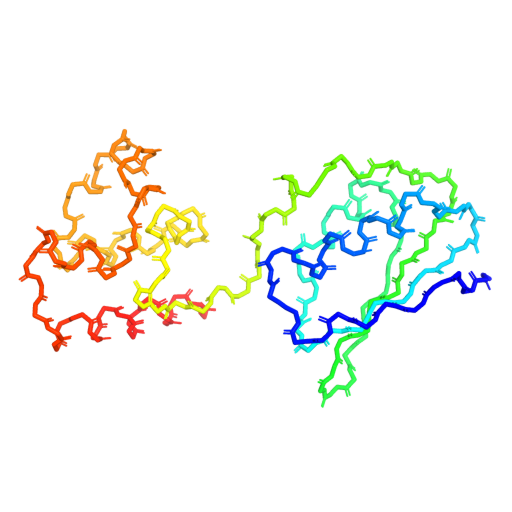-13.494 1.00 87.31 92 ILE A O 1
ATOM 718 N N . ASN A 1 93 ? 3.596 -1.380 -13.711 1.00 89.81 93 ASN A N 1
ATOM 719 C CA . ASN A 1 93 ? 3.327 -1.287 -15.143 1.00 89.81 93 ASN A CA 1
ATOM 720 C C . ASN A 1 93 ? 4.135 -0.124 -15.757 1.00 89.81 93 ASN A C 1
ATOM 722 O O . ASN A 1 93 ? 4.949 0.499 -15.081 1.00 89.81 93 ASN A O 1
ATOM 726 N N . GLY A 1 94 ? 3.950 0.162 -17.047 1.00 88.88 94 GLY A N 1
ATOM 727 C CA . GLY A 1 94 ? 4.729 1.200 -17.731 1.00 88.88 94 GLY A CA 1
ATOM 728 C C . GLY A 1 94 ? 4.570 2.603 -17.137 1.00 88.88 94 GLY A C 1
ATOM 729 O O . GLY A 1 94 ? 5.506 3.392 -17.197 1.00 88.88 94 GLY A O 1
ATOM 730 N N . ASP A 1 95 ? 3.433 2.892 -16.516 1.00 88.38 95 ASP A N 1
ATOM 731 C CA . ASP A 1 95 ? 3.097 4.221 -16.001 1.00 88.38 95 ASP A CA 1
ATOM 732 C C . ASP A 1 95 ? 3.502 4.380 -14.521 1.00 88.38 95 ASP A C 1
ATOM 734 O O . ASP A 1 95 ? 3.276 5.413 -13.897 1.00 88.38 95 ASP A O 1
ATOM 738 N N . THR A 1 96 ? 4.147 3.360 -13.943 1.00 88.25 96 THR A N 1
ATOM 739 C CA . THR A 1 96 ? 4.704 3.421 -12.588 1.00 88.25 96 THR A CA 1
ATOM 740 C C . THR A 1 96 ? 5.887 4.389 -12.536 1.00 88.25 96 THR A C 1
ATOM 742 O O . THR A 1 96 ? 6.833 4.258 -13.315 1.00 88.25 96 THR A O 1
ATOM 745 N N . ASN A 1 97 ? 5.858 5.333 -11.591 1.00 91.88 97 ASN A N 1
ATOM 746 C CA . ASN A 1 97 ? 6.961 6.260 -11.329 1.00 91.88 97 ASN A CA 1
ATOM 747 C C . ASN A 1 97 ? 8.209 5.513 -10.828 1.00 91.88 97 ASN A C 1
ATOM 749 O O . ASN A 1 97 ? 8.118 4.669 -9.931 1.00 91.88 97 ASN A O 1
ATOM 753 N N . VAL A 1 98 ? 9.375 5.826 -11.399 1.00 91.88 98 VAL A N 1
ATOM 754 C CA . VAL A 1 98 ? 10.621 5.100 -11.106 1.00 91.88 98 VAL A CA 1
ATOM 755 C C . VAL A 1 98 ? 11.103 5.370 -9.680 1.00 91.88 98 VAL A C 1
ATOM 757 O O . VAL A 1 98 ? 11.492 4.437 -8.982 1.00 91.88 98 VAL A O 1
ATOM 760 N N . GLY A 1 99 ? 11.038 6.621 -9.224 1.00 89.00 99 GLY A N 1
ATOM 761 C CA . GLY A 1 99 ? 11.409 7.012 -7.865 1.00 89.00 99 GLY A CA 1
ATOM 762 C C . GLY A 1 99 ? 10.534 6.320 -6.823 1.00 89.00 99 GLY A C 1
ATOM 763 O O . GLY A 1 99 ? 11.057 5.664 -5.926 1.00 89.00 99 GLY A O 1
ATOM 764 N N . MET A 1 100 ? 9.211 6.361 -7.010 1.00 85.06 100 MET A N 1
ATOM 765 C CA . MET A 1 100 ? 8.255 5.671 -6.132 1.00 85.06 100 MET A CA 1
ATOM 766 C C . MET A 1 100 ? 8.514 4.157 -6.071 1.00 85.06 100 MET A C 1
ATOM 768 O O . MET A 1 100 ? 8.462 3.554 -5.000 1.00 85.06 100 MET A O 1
ATOM 772 N N . LEU A 1 101 ? 8.811 3.528 -7.214 1.00 88.56 101 LEU A N 1
ATOM 773 C CA . LEU A 1 101 ? 9.116 2.099 -7.278 1.00 88.56 101 LEU A CA 1
ATOM 774 C C . LEU A 1 101 ? 10.360 1.738 -6.453 1.00 88.56 101 LEU A C 1
ATOM 776 O O . LEU A 1 101 ? 10.342 0.724 -5.760 1.00 88.56 101 LEU A O 1
ATOM 780 N N . ILE A 1 102 ? 11.426 2.538 -6.544 1.00 88.31 102 ILE A N 1
ATOM 781 C CA . ILE A 1 102 ? 12.690 2.295 -5.831 1.00 88.31 102 ILE A CA 1
ATOM 782 C C . ILE A 1 102 ? 12.523 2.537 -4.331 1.00 88.31 102 ILE A C 1
ATOM 784 O O . ILE A 1 102 ? 12.987 1.717 -3.539 1.00 88.31 102 ILE A O 1
ATOM 788 N N . ASP A 1 103 ? 11.831 3.615 -3.951 1.00 84.12 103 ASP A N 1
ATOM 789 C CA . ASP A 1 103 ? 11.520 3.928 -2.553 1.00 84.12 103 ASP A CA 1
ATOM 790 C C . ASP A 1 103 ? 10.733 2.766 -1.914 1.00 84.12 103 ASP A C 1
ATOM 792 O O . ASP A 1 103 ? 11.005 2.362 -0.782 1.00 84.12 103 ASP A O 1
ATOM 796 N N . ARG A 1 104 ? 9.800 2.164 -2.669 1.00 79.75 104 ARG A N 1
ATOM 797 C CA . ARG A 1 104 ? 8.975 1.045 -2.191 1.00 79.75 104 ARG A CA 1
ATOM 798 C C . ARG A 1 104 ? 9.695 -0.301 -2.204 1.00 79.75 104 ARG A C 1
ATOM 800 O O . ARG A 1 104 ? 9.538 -1.092 -1.274 1.00 79.75 104 ARG A O 1
ATOM 807 N N . TYR A 1 105 ? 10.451 -0.583 -3.257 1.00 87.12 105 TYR A N 1
ATOM 808 C CA . TYR A 1 105 ? 11.175 -1.834 -3.443 1.00 87.12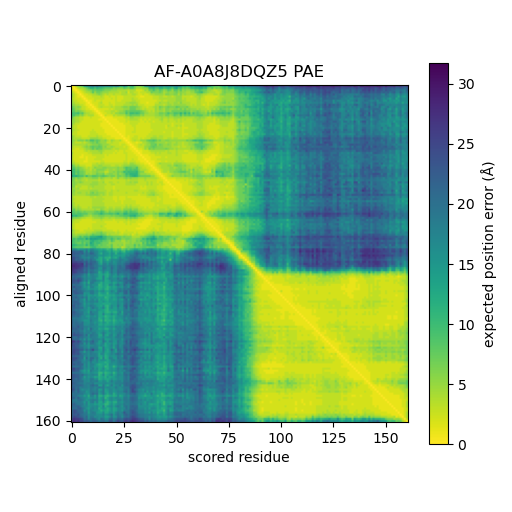 105 TYR A CA 1
ATOM 809 C C . TYR A 1 105 ? 12.651 -1.523 -3.706 1.00 87.12 105 TYR A C 1
ATOM 811 O O . TYR A 1 105 ? 13.061 -1.473 -4.864 1.00 87.12 105 TYR A O 1
ATOM 819 N N . PRO A 1 106 ? 13.497 -1.396 -2.667 1.00 86.62 106 PRO A N 1
ATOM 820 C CA . PRO A 1 106 ? 14.916 -1.075 -2.853 1.00 86.62 106 PRO A CA 1
ATOM 821 C C . PRO A 1 106 ? 15.653 -2.057 -3.780 1.00 86.62 106 PRO A C 1
ATOM 823 O O . PRO A 1 106 ? 16.523 -1.656 -4.550 1.00 86.62 106 PRO A O 1
ATOM 826 N N . LYS A 1 107 ? 15.240 -3.335 -3.790 1.00 89.19 107 LYS A N 1
ATOM 827 C CA . LYS A 1 107 ? 15.748 -4.376 -4.708 1.00 89.19 107 LYS A CA 1
ATOM 828 C C . LYS A 1 107 ? 15.404 -4.124 -6.184 1.00 89.19 107 LYS A C 1
ATOM 830 O O . LYS A 1 107 ? 16.064 -4.663 -7.068 1.00 89.19 107 LYS A O 1
ATOM 835 N N . ALA A 1 108 ? 14.387 -3.310 -6.480 1.00 91.88 108 ALA A N 1
ATOM 836 C C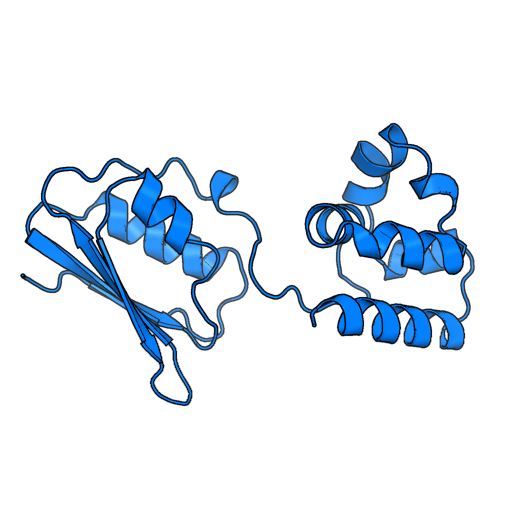A . ALA A 1 108 ? 14.043 -2.927 -7.850 1.00 91.88 108 ALA A CA 1
ATOM 837 C C . ALA A 1 108 ? 15.172 -2.140 -8.512 1.00 91.88 108 ALA A C 1
ATOM 839 O O . ALA A 1 108 ? 15.350 -2.250 -9.720 1.00 91.88 108 ALA A O 1
ATOM 840 N N . LEU A 1 109 ? 15.968 -1.403 -7.732 1.00 92.31 109 LEU A N 1
ATOM 841 C CA . LEU A 1 109 ? 17.116 -0.670 -8.248 1.00 92.31 109 LEU A CA 1
ATOM 842 C C . LEU A 1 109 ? 18.118 -1.592 -8.952 1.00 92.31 109 LEU A C 1
ATOM 844 O O . LEU A 1 109 ? 18.572 -1.274 -10.048 1.00 92.31 109 LEU A O 1
ATOM 848 N N . GLU A 1 110 ? 18.440 -2.737 -8.349 1.00 92.00 110 GLU A N 1
ATOM 849 C CA . GLU A 1 110 ? 19.378 -3.705 -8.927 1.00 92.00 110 GLU A CA 1
ATOM 850 C C . GLU A 1 110 ? 18.856 -4.222 -10.269 1.00 92.00 110 GLU A C 1
ATOM 852 O O . GLU A 1 110 ? 19.572 -4.202 -11.270 1.00 92.00 110 G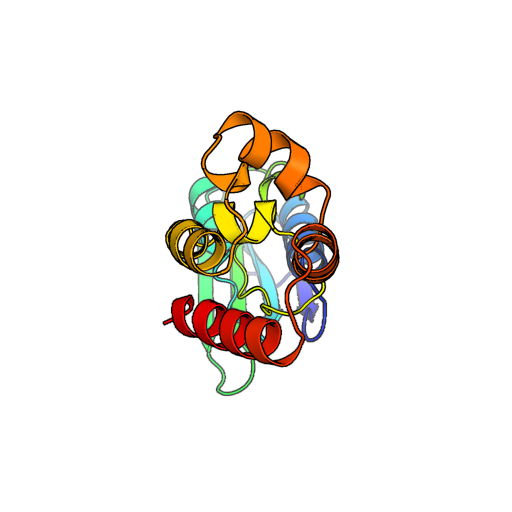LU A O 1
ATOM 857 N N . VAL A 1 111 ? 17.568 -4.576 -10.314 1.00 93.69 111 VAL A N 1
ATOM 858 C CA . VAL A 1 111 ? 16.893 -5.036 -11.531 1.00 93.69 111 VAL A CA 1
ATOM 859 C C . VAL A 1 111 ? 16.854 -3.940 -12.600 1.00 93.69 111 VAL A C 1
ATOM 861 O O . VAL A 1 111 ? 17.094 -4.219 -13.768 1.00 93.69 111 VAL A O 1
ATOM 864 N N . LEU A 1 112 ? 16.588 -2.683 -12.239 1.00 93.12 112 LEU A N 1
ATOM 865 C CA . LEU A 1 112 ? 16.619 -1.569 -13.191 1.00 93.12 112 LEU A CA 1
ATOM 866 C C . LEU A 1 112 ? 18.031 -1.386 -13.762 1.00 93.12 112 LEU A C 1
ATOM 868 O O . LEU A 1 112 ? 18.209 -1.289 -14.973 1.00 93.12 112 LEU A O 1
ATOM 872 N N . ILE A 1 113 ? 19.066 -1.422 -12.927 1.00 92.44 113 ILE A N 1
ATOM 873 C CA . ILE A 1 113 ? 20.453 -1.291 -13.388 1.00 92.44 113 ILE A CA 1
ATOM 874 C C . ILE A 1 113 ? 20.835 -2.427 -14.353 1.00 92.44 113 ILE A C 1
ATOM 876 O O . ILE A 1 113 ? 21.464 -2.149 -15.376 1.00 92.44 113 ILE A O 1
ATOM 880 N N . GLU A 1 114 ? 20.424 -3.676 -14.086 1.00 91.88 114 GLU A N 1
ATOM 881 C CA . GLU A 1 114 ? 20.655 -4.826 -14.983 1.00 91.88 114 GLU A CA 1
ATOM 882 C C . GLU A 1 114 ? 20.113 -4.593 -16.406 1.00 91.88 114 GLU A C 1
ATOM 884 O O . GLU A 1 114 ? 20.662 -5.116 -17.377 1.00 91.88 114 GLU A O 1
ATOM 889 N N . TYR A 1 115 ? 19.037 -3.815 -16.545 1.00 92.62 115 TYR A N 1
ATOM 890 C CA . TYR A 1 115 ? 18.368 -3.563 -17.825 1.00 92.62 115 TYR A CA 1
ATOM 891 C C . TYR A 1 115 ? 18.813 -2.262 -18.502 1.00 92.62 115 TYR A C 1
ATOM 893 O O . TYR A 1 115 ? 18.234 -1.880 -19.516 1.00 92.62 115 TYR A O 1
ATOM 901 N N . GLY A 1 116 ? 19.864 -1.612 -17.995 1.00 87.88 116 GLY A N 1
ATOM 902 C CA . GLY A 1 116 ? 20.490 -0.456 -18.643 1.00 87.88 116 GLY A CA 1
ATOM 903 C C . GLY A 1 116 ? 20.153 0.895 -18.018 1.00 87.88 116 GLY A C 1
ATOM 904 O O . GLY A 1 116 ? 20.666 1.909 -18.479 1.00 87.88 116 GLY A O 1
ATOM 905 N N . PHE A 1 117 ? 19.384 0.928 -16.927 1.00 90.75 117 PHE A N 1
ATOM 906 C CA . PHE A 1 117 ? 19.039 2.157 -16.207 1.00 90.75 117 PHE A CA 1
ATOM 907 C C . PHE A 1 117 ? 20.188 2.575 -15.265 1.00 90.75 117 PHE A C 1
ATOM 909 O O . PHE A 1 117 ? 20.010 2.807 -14.070 1.00 90.75 117 PHE A O 1
ATOM 916 N N . THR A 1 118 ? 21.411 2.627 -15.794 1.00 89.69 118 THR A N 1
ATOM 917 C CA . THR A 1 118 ? 22.649 2.870 -15.040 1.00 89.69 118 THR A CA 1
ATOM 918 C C . THR A 1 118 ? 22.768 4.250 -14.379 1.00 89.69 118 THR A C 1
ATOM 920 O O . THR A 1 118 ? 23.430 4.297 -13.338 1.00 89.69 118 THR A O 1
ATOM 923 N N . PRO A 1 119 ? 22.126 5.345 -14.855 1.00 88.81 119 PRO A N 1
ATOM 924 C CA . PRO A 1 119 ? 22.144 6.628 -14.145 1.00 88.81 119 PRO A CA 1
ATOM 925 C C . PRO A 1 119 ? 21.552 6.544 -12.734 1.00 88.81 119 PRO A C 1
ATOM 927 O O . PRO A 1 119 ? 21.936 7.307 -11.854 1.00 88.81 119 PRO A O 1
ATOM 930 N N . LEU A 1 120 ? 20.685 5.558 -12.477 1.00 89.12 120 LEU A N 1
ATOM 931 C CA . LEU A 1 120 ? 20.128 5.304 -11.150 1.00 89.12 120 LEU A CA 1
ATOM 932 C C . LEU A 1 120 ? 21.170 4.789 -10.145 1.00 89.12 120 LEU A C 1
ATOM 934 O O . LEU A 1 120 ? 20.853 4.648 -8.974 1.00 89.12 120 LEU A O 1
ATOM 938 N N . LYS A 1 121 ? 22.417 4.504 -10.542 1.00 88.88 121 LYS A N 1
ATOM 939 C CA . LYS A 1 121 ? 23.500 4.253 -9.575 1.00 88.88 121 LYS A CA 1
ATOM 940 C C . LYS A 1 121 ? 23.836 5.497 -8.760 1.00 88.88 121 LYS A C 1
ATOM 942 O O . LYS A 1 121 ? 24.265 5.368 -7.617 1.00 88.88 121 LYS A O 1
ATOM 947 N N . ASP A 1 122 ? 23.623 6.684 -9.312 1.00 92.31 122 ASP A N 1
ATOM 948 C CA . ASP A 1 122 ? 23.833 7.930 -8.589 1.00 92.31 122 ASP A CA 1
ATOM 949 C C . ASP A 1 122 ? 22.644 8.214 -7.657 1.00 92.31 122 ASP A C 1
ATOM 951 O O . ASP A 1 122 ? 21.479 8.077 -8.036 1.00 92.31 122 ASP A O 1
ATOM 955 N N . GLU A 1 123 ? 22.918 8.539 -6.395 1.00 89.31 123 GLU A N 1
ATOM 956 C CA . GLU A 1 123 ? 21.865 8.801 -5.404 1.00 89.31 123 GLU A CA 1
ATOM 957 C C . GLU A 1 123 ? 21.110 10.108 -5.686 1.00 89.31 123 GLU A C 1
ATOM 959 O O . GLU A 1 123 ? 19.892 10.176 -5.503 1.00 89.31 123 GLU A O 1
ATOM 964 N N . THR A 1 124 ? 21.802 11.129 -6.191 1.00 90.25 124 THR A N 1
ATOM 965 C CA . THR A 1 124 ? 21.193 12.420 -6.526 1.00 90.25 124 THR A CA 1
ATOM 966 C C . THR A 1 124 ? 20.217 12.259 -7.684 1.00 90.25 124 THR A C 1
ATOM 968 O O . THR A 1 124 ? 19.086 12.740 -7.611 1.00 90.25 124 THR A O 1
ATOM 971 N N . LEU A 1 125 ? 20.601 11.519 -8.728 1.00 86.75 125 LEU A N 1
ATOM 972 C CA . LEU A 1 125 ? 19.729 11.236 -9.873 1.00 86.75 125 LEU A CA 1
ATOM 973 C C . LEU A 1 125 ? 18.520 10.376 -9.487 1.00 86.75 125 LEU A C 1
ATOM 975 O O . LEU A 1 125 ? 17.424 10.594 -10.003 1.00 86.75 125 LEU A O 1
ATOM 979 N N . ARG A 1 126 ? 18.670 9.452 -8.532 1.00 86.62 126 ARG A N 1
ATOM 980 C CA . ARG A 1 126 ? 17.528 8.715 -7.962 1.00 86.62 126 ARG A CA 1
ATOM 981 C C . ARG A 1 126 ? 16.533 9.644 -7.267 1.00 86.62 126 ARG A C 1
ATOM 983 O O . ARG A 1 126 ? 15.331 9.517 -7.469 1.00 86.62 126 ARG A O 1
ATOM 990 N N . LYS A 1 127 ? 17.020 10.602 -6.479 1.00 83.69 127 LYS A N 1
ATOM 991 C CA . LYS A 1 127 ? 16.165 11.530 -5.719 1.00 83.69 127 LYS A CA 1
ATOM 992 C C . LYS A 1 127 ? 15.571 12.661 -6.563 1.00 83.69 127 LYS A C 1
ATOM 994 O O . LYS A 1 127 ? 14.611 13.288 -6.129 1.00 83.69 127 LYS A O 1
ATOM 999 N N . THR A 1 128 ? 16.121 12.920 -7.747 1.00 88.12 128 THR A N 1
ATOM 1000 C CA . THR A 1 128 ? 15.684 14.003 -8.641 1.00 88.12 128 THR A CA 1
ATOM 1001 C C . THR A 1 128 ? 15.014 13.440 -9.892 1.00 88.12 128 THR A C 1
ATOM 1003 O O . THR A 1 128 ? 13.791 13.406 -9.965 1.00 88.12 128 THR A O 1
ATOM 1006 N N . LEU A 1 129 ? 15.797 12.922 -10.839 1.00 86.19 129 LEU A N 1
ATOM 1007 C CA . LEU A 1 129 ? 15.328 12.440 -12.138 1.00 86.19 129 LEU A CA 1
ATOM 1008 C C . LEU A 1 129 ? 14.348 11.267 -12.027 1.00 86.19 129 LEU A C 1
ATOM 1010 O O . LEU A 1 129 ? 13.327 11.256 -12.706 1.00 86.19 129 LEU A O 1
ATOM 1014 N N . ALA A 1 130 ? 14.622 10.275 -11.176 1.00 87.81 130 ALA A N 1
ATOM 1015 C CA . ALA A 1 130 ? 13.750 9.099 -11.103 1.00 87.81 130 ALA A CA 1
ATOM 1016 C C . ALA A 1 130 ? 12.338 9.452 -10.605 1.00 87.81 130 ALA A C 1
ATOM 1018 O O . ALA A 1 130 ? 11.370 8.793 -10.977 1.00 87.81 130 ALA A O 1
ATOM 1019 N N . ARG A 1 131 ? 12.207 10.517 -9.805 1.00 88.94 131 ARG A N 1
ATOM 1020 C CA . ARG A 1 131 ? 10.912 11.004 -9.317 1.00 88.94 131 ARG A CA 1
ATOM 1021 C C . ARG A 1 131 ? 10.101 11.737 -10.381 1.00 88.94 131 ARG A C 1
ATOM 1023 O O . ARG A 1 131 ? 8.895 11.866 -10.206 1.00 88.94 131 ARG A O 1
ATOM 1030 N N . THR A 1 132 ? 10.712 12.176 -11.480 1.00 87.81 132 THR A N 1
ATOM 1031 C CA . THR A 1 132 ? 10.014 12.927 -12.535 1.00 87.81 132 THR A CA 1
ATOM 1032 C C . THR A 1 132 ? 9.588 12.070 -13.722 1.00 87.81 132 THR A C 1
ATOM 1034 O O . THR A 1 132 ? 8.950 12.602 -14.622 1.00 87.81 132 THR A O 1
ATOM 1037 N N . ILE A 1 133 ? 9.949 10.782 -13.758 1.00 92.44 133 ILE A N 1
ATOM 1038 C CA . ILE A 1 133 ? 9.705 9.907 -14.913 1.00 92.44 133 ILE A CA 1
ATOM 1039 C C . ILE A 1 133 ? 9.061 8.574 -14.517 1.00 92.44 133 ILE A C 1
ATOM 1041 O O . ILE A 1 133 ? 9.237 8.055 -13.410 1.00 92.44 133 ILE A O 1
ATOM 1045 N N . THR A 1 134 ? 8.344 7.986 -15.465 1.00 94.44 134 THR A N 1
ATOM 1046 C CA . THR A 1 134 ? 7.763 6.641 -15.405 1.00 94.44 134 THR A CA 1
ATOM 1047 C C . THR A 1 134 ? 8.698 5.581 -15.994 1.00 94.44 134 THR A C 1
ATOM 1049 O O . THR A 1 134 ? 9.669 5.890 -16.688 1.00 94.44 134 THR A O 1
ATOM 1052 N N . LEU A 1 135 ? 8.407 4.299 -15.749 1.00 94.19 135 LEU A N 1
ATOM 1053 C CA . LEU A 1 135 ? 9.148 3.180 -16.344 1.00 94.19 135 LEU A CA 1
ATOM 1054 C C . LEU A 1 135 ? 9.129 3.212 -17.879 1.00 94.19 135 LEU A C 1
ATOM 1056 O O . LEU A 1 135 ? 10.128 2.864 -18.509 1.00 94.19 135 LEU A O 1
ATOM 1060 N N . ARG A 1 136 ? 8.014 3.636 -18.483 1.00 92.81 136 ARG A N 1
ATOM 1061 C CA . ARG A 1 136 ? 7.872 3.797 -19.934 1.00 92.81 136 ARG A CA 1
ATOM 1062 C C . ARG A 1 136 ? 8.781 4.904 -20.453 1.00 92.81 136 ARG A C 1
ATOM 1064 O O . ARG A 1 136 ? 9.532 4.671 -21.388 1.00 92.81 136 ARG A O 1
ATOM 1071 N N . GLU A 1 137 ? 8.771 6.076 -19.828 1.00 92.56 137 GLU A N 1
ATOM 1072 C CA . GLU A 1 137 ? 9.660 7.178 -20.221 1.00 92.56 137 GLU A CA 1
ATOM 1073 C C . GLU A 1 137 ? 11.132 6.792 -20.048 1.00 92.56 137 GLU A C 1
ATOM 1075 O O . GLU A 1 137 ? 11.960 7.033 -20.922 1.00 92.56 137 GLU A O 1
ATOM 1080 N N . ALA A 1 138 ? 11.457 6.100 -18.959 1.00 91.31 138 ALA A N 1
ATOM 1081 C CA . ALA A 1 138 ? 12.807 5.629 -18.696 1.00 91.31 138 ALA A CA 1
ATOM 1082 C C . ALA A 1 138 ? 13.275 4.553 -19.708 1.00 91.31 138 ALA A C 1
ATOM 1084 O O . ALA A 1 138 ? 14.459 4.512 -20.057 1.00 91.31 138 ALA A O 1
ATOM 1085 N N . LYS A 1 139 ? 12.357 3.714 -20.219 1.00 92.94 139 LYS A N 1
ATOM 1086 C CA . LYS A 1 139 ? 12.601 2.788 -21.341 1.00 92.94 139 LYS A CA 1
ATOM 1087 C C . LYS A 1 139 ? 12.978 3.552 -22.610 1.00 92.94 139 LYS A C 1
ATOM 1089 O O . LYS A 1 139 ? 13.959 3.171 -23.249 1.00 92.94 139 LYS A O 1
ATOM 1094 N N . GLU A 1 140 ? 12.249 4.614 -22.949 1.00 90.56 140 GLU A N 1
ATOM 1095 C CA . GLU A 1 140 ? 12.538 5.441 -24.129 1.00 90.56 140 GLU A CA 1
ATOM 1096 C C . GLU A 1 140 ? 13.901 6.142 -23.995 1.00 90.56 140 GLU A C 1
ATOM 1098 O O . GLU A 1 140 ? 14.727 6.061 -24.901 1.00 90.56 140 GLU A O 1
ATOM 1103 N N . LEU A 1 141 ? 14.203 6.721 -22.825 1.00 86.94 141 LEU A N 1
ATOM 1104 C CA . LEU A 1 141 ? 15.502 7.354 -22.540 1.00 86.94 141 LEU A CA 1
ATOM 1105 C C . LEU A 1 141 ? 16.685 6.376 -22.625 1.00 86.94 141 LEU A C 1
ATOM 1107 O O . LEU A 1 141 ? 17.789 6.765 -22.999 1.00 86.94 141 LEU A O 1
ATOM 1111 N N . SER A 1 142 ? 16.454 5.109 -22.276 1.00 84.56 142 SER A N 1
ATOM 1112 C CA . SER A 1 142 ? 17.474 4.051 -22.293 1.00 84.56 142 SER A CA 1
ATOM 1113 C C . SER A 1 142 ? 17.463 3.233 -23.592 1.00 84.56 142 SER A C 1
ATOM 1115 O O . SER A 1 142 ? 18.200 2.252 -23.704 1.00 84.56 142 SER A O 1
ATOM 1117 N N . ASN A 1 143 ? 16.614 3.603 -24.560 1.00 88.12 143 ASN A N 1
ATOM 1118 C CA . ASN A 1 143 ? 16.415 2.919 -25.839 1.00 88.12 143 ASN A CA 1
ATOM 1119 C C . ASN A 1 143 ? 16.197 1.395 -25.690 1.00 88.12 143 ASN A C 1
ATOM 1121 O O . ASN A 1 143 ? 16.748 0.573 -26.432 1.00 88.12 143 ASN A O 1
ATOM 1125 N N . LEU A 1 144 ? 15.423 0.997 -24.675 1.00 91.12 144 LEU A N 1
ATOM 1126 C CA . LEU A 1 144 ? 15.183 -0.404 -24.344 1.00 91.12 144 LEU A CA 1
ATOM 1127 C C . LEU A 1 144 ? 14.080 -0.989 -25.241 1.00 91.12 144 LEU A C 1
ATOM 1129 O O . LEU A 1 144 ? 12.963 -0.489 -25.275 1.00 91.12 144 LEU A O 1
ATOM 1133 N N . SER A 1 145 ? 14.356 -2.099 -25.929 1.00 92.62 145 SER A N 1
ATOM 1134 C CA . SER A 1 145 ? 13.356 -2.781 -26.772 1.00 92.62 145 SER A CA 1
ATOM 1135 C C . SER A 1 145 ? 12.142 -3.263 -25.966 1.00 92.62 145 SER A C 1
ATOM 1137 O O . SER A 1 145 ? 12.335 -3.785 -24.863 1.00 92.62 145 SER A O 1
ATOM 1139 N N . ASP A 1 146 ? 10.941 -3.248 -26.550 1.00 91.94 146 ASP A N 1
ATOM 1140 C CA . ASP A 1 146 ? 9.695 -3.697 -25.899 1.00 91.94 146 ASP A CA 1
ATOM 1141 C C . ASP A 1 146 ? 9.809 -5.091 -25.271 1.00 91.94 146 ASP A C 1
ATOM 1143 O O . ASP A 1 146 ? 9.534 -5.261 -24.088 1.00 91.94 146 ASP A O 1
ATOM 1147 N N . LYS A 1 147 ? 10.386 -6.062 -25.988 1.00 92.75 147 LYS A N 1
ATOM 1148 C CA . LYS A 1 147 ? 10.601 -7.427 -25.472 1.00 92.75 147 LYS A CA 1
ATOM 1149 C C . LYS A 1 147 ? 11.473 -7.483 -24.209 1.00 92.75 147 LYS A C 1
ATOM 1151 O O . LYS A 1 147 ? 11.316 -8.371 -23.372 1.00 92.75 147 LYS A O 1
ATOM 1156 N N . LYS A 1 148 ? 12.454 -6.583 -24.078 1.00 93.25 148 LYS A N 1
ATOM 1157 C CA . LYS A 1 148 ? 13.273 -6.476 -22.857 1.00 93.25 148 LYS A CA 1
ATOM 1158 C C . LYS A 1 148 ? 12.516 -5.733 -21.757 1.00 93.25 148 LYS A C 1
ATOM 1160 O O . LYS A 1 148 ? 12.662 -6.098 -20.595 1.00 93.25 148 LYS A O 1
ATOM 1165 N N . PHE A 1 149 ? 11.705 -4.745 -22.120 1.00 94.19 149 PHE A N 1
ATOM 1166 C CA . PHE A 1 149 ? 10.871 -3.998 -21.186 1.00 94.19 149 PHE A CA 1
ATOM 1167 C C . PHE A 1 149 ? 9.780 -4.868 -20.547 1.00 94.19 149 PHE A C 1
ATOM 1169 O O . PHE A 1 149 ? 9.594 -4.827 -19.336 1.00 94.19 149 PHE A O 1
ATOM 1176 N N . GLU A 1 150 ? 9.133 -5.748 -21.311 1.00 93.19 150 GLU A N 1
ATOM 1177 C CA . GLU A 1 150 ? 8.177 -6.722 -20.768 1.00 93.19 150 GLU A CA 1
ATOM 1178 C C . GLU A 1 150 ? 8.841 -7.635 -19.729 1.00 93.19 150 GLU A C 1
ATOM 1180 O O . GLU A 1 150 ? 8.354 -7.767 -18.606 1.00 93.19 150 GLU A O 1
ATOM 1185 N N . LYS A 1 151 ? 10.025 -8.176 -20.052 1.00 94.50 151 LYS A N 1
ATOM 1186 C CA . LYS A 1 151 ? 10.813 -8.997 -19.118 1.00 94.50 151 LYS A CA 1
ATOM 1187 C C . LYS A 1 151 ? 11.227 -8.235 -17.858 1.00 94.50 151 LYS A C 1
ATOM 1189 O O . LYS A 1 151 ? 11.299 -8.834 -16.785 1.00 94.50 151 LYS A O 1
ATOM 1194 N N . LEU A 1 152 ? 11.540 -6.944 -17.985 1.00 94.38 152 LEU A N 1
ATOM 1195 C CA . LEU A 1 152 ? 11.827 -6.074 -16.846 1.00 94.38 152 LEU A CA 1
ATOM 1196 C C . LEU A 1 152 ? 10.600 -5.987 -15.933 1.00 94.38 152 LEU A C 1
ATOM 1198 O O . LEU A 1 152 ? 10.711 -6.268 -14.742 1.00 94.38 152 LEU A O 1
ATOM 1202 N N . LEU A 1 153 ? 9.429 -5.662 -16.489 1.00 93.06 153 LEU A N 1
ATOM 1203 C CA . LEU A 1 153 ? 8.183 -5.568 -15.726 1.00 93.06 153 LEU A CA 1
ATOM 1204 C C . LEU A 1 153 ? 7.842 -6.892 -15.035 1.00 93.06 153 LEU A C 1
ATOM 1206 O O . LEU A 1 153 ? 7.453 -6.890 -13.869 1.00 93.06 153 LEU A O 1
ATOM 1210 N N . GLU A 1 154 ? 8.031 -8.031 -15.704 1.00 91.25 154 GLU A N 1
ATOM 1211 C CA . GLU A 1 154 ? 7.849 -9.349 -15.089 1.00 91.25 154 GLU A CA 1
ATOM 1212 C C . GLU A 1 154 ? 8.785 -9.581 -13.897 1.00 91.25 154 GLU A C 1
ATOM 1214 O O . GLU A 1 154 ? 8.341 -10.078 -12.859 1.00 91.25 154 GLU A O 1
ATOM 1219 N N . LYS A 1 155 ? 10.074 -9.224 -14.014 1.00 92.62 155 LYS A N 1
ATOM 1220 C CA . LYS A 1 155 ? 11.021 -9.324 -12.893 1.00 92.62 155 LYS A CA 1
ATOM 1221 C C . LYS A 1 155 ? 10.610 -8.413 -11.738 1.00 92.62 155 LYS A C 1
ATOM 1223 O O . LYS A 1 155 ? 10.578 -8.871 -10.600 1.00 92.62 155 LYS A O 1
ATOM 1228 N N . LEU A 1 156 ? 10.249 -7.163 -12.022 1.00 91.25 156 LEU A N 1
ATOM 1229 C CA . LEU A 1 156 ? 9.830 -6.204 -11.000 1.00 91.25 156 LEU A CA 1
ATOM 1230 C C . LEU A 1 156 ? 8.557 -6.668 -10.277 1.00 91.25 156 LEU A C 1
ATOM 1232 O O . LEU A 1 156 ? 8.493 -6.622 -9.053 1.00 91.25 156 LEU A O 1
ATOM 1236 N N . LYS A 1 157 ? 7.576 -7.219 -11.002 1.00 87.12 157 LYS A N 1
ATOM 1237 C CA . LYS A 1 157 ? 6.365 -7.817 -10.411 1.00 87.12 157 LYS A CA 1
ATOM 1238 C C . LYS A 1 157 ? 6.675 -8.991 -9.479 1.00 87.12 157 LYS A C 1
ATOM 1240 O O . LYS A 1 157 ? 5.946 -9.195 -8.514 1.00 87.12 157 LYS A O 1
ATOM 1245 N N . LYS A 1 158 ? 7.745 -9.752 -9.733 1.00 86.62 158 LYS A N 1
ATOM 1246 C CA . LYS A 1 158 ? 8.179 -10.860 -8.862 1.00 86.62 158 LYS A CA 1
ATOM 1247 C C . LYS A 1 158 ? 8.834 -10.387 -7.564 1.00 86.62 158 LYS A C 1
ATOM 1249 O O . LYS A 1 158 ? 8.843 -11.161 -6.616 1.00 86.62 158 LYS A O 1
ATOM 1254 N N . LEU A 1 159 ? 9.312 -9.140 -7.489 1.00 80.56 159 LEU A N 1
ATOM 1255 C CA . LEU A 1 159 ? 9.840 -8.546 -6.249 1.00 80.56 159 LEU A CA 1
ATOM 1256 C C . LEU A 1 159 ? 8.750 -8.268 -5.205 1.00 80.56 159 LEU A C 1
ATOM 1258 O O . LEU A 1 159 ? 9.067 -7.955 -4.064 1.00 80.56 159 LEU A O 1
ATOM 1262 N N . LYS A 1 160 ? 7.475 -8.387 -5.595 1.00 65.62 160 LYS A N 1
ATOM 1263 C CA . LYS A 1 160 ? 6.329 -8.308 -4.685 1.00 65.62 160 LYS A CA 1
ATOM 1264 C C . LYS A 1 160 ? 6.180 -9.531 -3.768 1.00 65.62 160 LYS A C 1
ATOM 1266 O O . LYS A 1 160 ? 5.311 -9.497 -2.903 1.00 65.62 160 LYS A O 1
ATOM 1271 N N . LYS A 1 161 ? 6.935 -10.609 -4.011 1.00 51.62 161 LYS A N 1
ATOM 1272 C CA . LYS A 1 161 ? 6.868 -11.866 -3.252 1.00 51.62 161 LYS A CA 1
ATOM 1273 C C . LYS A 1 161 ? 7.802 -11.880 -2.053 1.00 51.62 161 LYS A C 1
ATOM 1275 O O . LYS A 1 161 ? 8.934 -11.366 -2.188 1.00 51.62 161 LYS A O 1
#

Mean predicted aligned error: 11.5 Å

Radius of gyration: 19.08 Å; Cα contacts (8 Å, |Δi|>4): 243; chains: 1; bounding box: 45×29×51 Å

Foldseek 3Di:
DAEPEEAECEPPDPPVLVQVVLVVVVPADAPYKYKYKYQFDPVQCVVVCVVQPWDWDWDDPPRIIIIMIHHNPRGHRRPDCVSRDDPGPPQQDQQAQQLNLCVNQVVLLVLCVVQQLVVSVDPVCSVPVSRVDGNNVSCVVRVGDPVSSVVSSVVSNVSVD